Protein AF-A0A841JVK3-F1 (afdb_monomer_lite)

pLDDT: mean 85.66, std 17.57, range [39.09, 98.81]

Organism: NCBI:txid1577686

Secondary structure (DSSP, 8-state):
-------------SSSHHHHHHHHHHHHHHHHHHHHHHHHT---PPP-EEEEEEE-TTSS-EEEEEEEE--TT-SEEEEEEEEETTEEEEEEEEES-EEETTEE--EEEEEETTEEEEE-SB-SEEEES-SEEEETTEEEEEEEETT---TTPPSB-HHHHHHH--

Structure (mmCIF, N/CA/C/O backbone):
data_AF-A0A841JVK3-F1
#
_entry.id   AF-A0A841JVK3-F1
#
loop_
_atom_site.group_PDB
_atom_site.id
_atom_site.type_symbol
_atom_site.label_atom_id
_atom_site.label_alt_id
_atom_site.label_comp_id
_atom_site.label_asym_id
_atom_site.label_entity_id
_atom_site.label_seq_id
_atom_site.pdbx_PDB_ins_code
_atom_site.Cartn_x
_atom_site.Cartn_y
_atom_site.Cartn_z
_atom_site.occupancy
_atom_site.B_iso_or_equiv
_atom_site.auth_seq_id
_atom_site.auth_comp_id
_atom_site.auth_asym_id
_atom_site.auth_atom_id
_atom_site.pdbx_PDB_model_num
ATOM 1 N N . MET A 1 1 ? 88.356 16.016 61.464 1.00 39.09 1 MET A N 1
ATOM 2 C CA . MET A 1 1 ? 88.824 17.415 61.466 1.00 39.09 1 MET A CA 1
ATOM 3 C C . MET A 1 1 ? 88.092 18.124 60.332 1.00 39.09 1 MET A C 1
ATOM 5 O O . MET A 1 1 ? 88.296 17.675 59.217 1.00 39.09 1 MET A O 1
ATOM 9 N N . VAL A 1 2 ? 87.267 19.150 60.646 1.00 44.16 2 VAL A N 1
ATOM 10 C CA . VAL A 1 2 ? 86.814 20.257 59.745 1.00 44.16 2 VAL A CA 1
ATOM 11 C C . VAL A 1 2 ? 85.850 19.822 58.605 1.00 44.16 2 VAL A C 1
ATOM 13 O O . VAL A 1 2 ? 86.113 18.822 57.962 1.00 44.16 2 VAL A O 1
ATOM 16 N N . THR A 1 3 ? 84.709 20.414 58.221 1.00 43.47 3 THR A N 1
ATOM 17 C CA . THR A 1 3 ? 83.790 21.536 58.561 1.00 43.47 3 THR A CA 1
ATOM 18 C C . THR A 1 3 ? 82.575 21.349 57.610 1.00 43.47 3 THR A C 1
ATOM 20 O O . THR A 1 3 ? 82.762 20.872 56.499 1.00 43.47 3 THR A O 1
ATOM 23 N N . SER A 1 4 ? 81.320 21.511 58.045 1.00 46.78 4 SER A N 1
ATOM 24 C CA . SER A 1 4 ? 80.465 22.710 57.874 1.00 46.78 4 SER A CA 1
ATOM 25 C C . SER A 1 4 ? 79.872 22.968 56.465 1.00 46.78 4 SER A C 1
ATOM 27 O O . SER A 1 4 ? 80.630 23.185 55.530 1.00 46.78 4 SER A O 1
ATOM 29 N N . THR A 1 5 ? 78.523 23.098 56.421 1.00 50.78 5 THR A N 1
ATOM 30 C CA . THR A 1 5 ? 77.678 24.042 55.612 1.00 50.78 5 THR A CA 1
ATOM 31 C C . THR A 1 5 ? 77.721 23.956 54.064 1.00 50.78 5 THR A C 1
ATOM 33 O O . THR A 1 5 ? 78.746 23.638 53.498 1.00 50.78 5 THR A O 1
ATOM 36 N N . GLU A 1 6 ? 76.686 24.208 53.246 1.00 46.41 6 GLU A N 1
ATOM 37 C CA . GLU A 1 6 ? 75.504 25.085 53.302 1.00 46.41 6 GLU A CA 1
ATOM 38 C C . GLU A 1 6 ? 74.564 24.779 52.092 1.00 46.41 6 GLU A C 1
ATOM 40 O O . GLU A 1 6 ? 75.076 24.382 51.054 1.00 46.41 6 GLU A O 1
ATOM 45 N N . LYS A 1 7 ? 73.233 24.988 52.247 1.00 48.62 7 LYS A N 1
ATOM 46 C CA . LYS A 1 7 ? 72.228 25.650 51.345 1.00 48.62 7 LYS A CA 1
ATOM 47 C C . LYS A 1 7 ? 72.293 25.454 49.798 1.00 48.62 7 LYS A C 1
ATOM 49 O O . LYS A 1 7 ? 73.355 25.369 49.223 1.00 48.62 7 LYS A O 1
ATOM 54 N N . VAL A 1 8 ? 71.245 25.499 48.960 1.00 48.53 8 VAL A N 1
ATOM 55 C CA . VAL A 1 8 ? 69.863 26.039 48.941 1.00 48.53 8 VAL A CA 1
ATOM 56 C C . VAL A 1 8 ? 69.220 25.514 47.629 1.00 48.53 8 VAL A C 1
ATOM 58 O O . VAL A 1 8 ? 69.908 25.401 46.624 1.00 48.53 8 VAL A O 1
ATOM 61 N N . SER A 1 9 ? 68.019 24.927 47.669 1.00 49.97 9 SER A N 1
ATOM 62 C CA . SER A 1 9 ? 66.725 25.404 47.117 1.00 49.97 9 SER A CA 1
ATOM 63 C C . SER A 1 9 ? 66.625 25.870 45.645 1.00 49.97 9 SER A C 1
ATOM 65 O O . SER A 1 9 ? 67.434 26.648 45.159 1.00 49.97 9 SER A O 1
ATOM 67 N N . ALA A 1 10 ? 65.462 25.516 45.070 1.00 48.91 10 ALA A N 1
ATOM 68 C CA . ALA A 1 10 ? 64.781 26.014 43.862 1.00 48.91 10 ALA A CA 1
ATOM 69 C C . ALA A 1 10 ? 65.268 25.451 42.505 1.00 48.91 10 ALA A C 1
ATOM 71 O O . ALA A 1 10 ? 66.452 25.354 42.249 1.00 48.91 10 ALA A O 1
ATOM 72 N N . ALA A 1 11 ? 64.423 25.040 41.554 1.00 43.50 11 ALA A N 1
ATOM 73 C CA . ALA A 1 11 ? 63.018 25.351 41.330 1.00 43.50 11 ALA A CA 1
ATOM 74 C C . ALA A 1 11 ? 62.288 24.186 40.631 1.00 43.50 11 ALA A C 1
ATOM 76 O O . ALA A 1 11 ? 62.753 23.620 39.645 1.00 43.50 11 ALA A O 1
ATOM 77 N N . LYS A 1 12 ? 61.087 23.874 41.125 1.00 52.00 12 LYS A N 1
ATOM 78 C CA . LYS A 1 12 ? 60.093 23.002 40.494 1.00 52.00 12 LYS A CA 1
ATOM 79 C C . LYS A 1 12 ? 59.025 23.906 39.884 1.00 52.00 12 LYS A C 1
ATOM 81 O O . LYS A 1 12 ? 58.120 24.321 40.594 1.00 52.00 12 LYS A O 1
ATOM 86 N N . SER A 1 13 ? 59.120 24.239 38.601 1.00 52.59 13 SER A N 1
ATOM 87 C CA . SER A 1 13 ? 58.013 24.879 37.876 1.00 52.59 13 SER A CA 1
ATOM 88 C C . SER A 1 13 ? 58.253 24.795 36.372 1.00 52.59 13 SER A C 1
ATOM 90 O O . SER A 1 13 ? 59.303 25.220 35.907 1.00 52.59 13 SER A O 1
ATOM 92 N N . GLY A 1 14 ? 57.300 24.243 35.611 1.00 50.19 14 GLY A N 1
ATOM 93 C CA . GLY A 1 14 ? 57.295 24.444 34.154 1.00 50.19 14 GLY A CA 1
ATOM 94 C C . GLY A 1 14 ? 56.859 23.295 33.242 1.00 50.19 14 GLY A C 1
ATOM 95 O O . GLY A 1 14 ? 56.860 23.499 32.037 1.00 50.19 14 GLY A O 1
ATOM 96 N N . SER A 1 15 ? 56.470 22.114 33.744 1.00 49.59 15 SER A N 1
ATOM 97 C CA . SER A 1 15 ? 56.144 20.972 32.852 1.00 49.59 15 SER A CA 1
ATOM 98 C C . SER A 1 15 ? 54.747 20.356 33.038 1.00 49.59 15 SER A C 1
ATOM 100 O O . SER A 1 15 ? 54.408 19.359 32.412 1.00 49.59 15 SER A O 1
ATOM 102 N N . ARG A 1 16 ? 53.880 20.939 33.880 1.00 49.41 16 ARG A N 1
ATOM 103 C CA . ARG A 1 16 ? 52.527 20.389 34.129 1.00 49.41 16 ARG A CA 1
ATOM 104 C C . ARG A 1 16 ? 51.380 21.068 33.373 1.00 49.41 16 ARG A C 1
ATOM 106 O O . ARG A 1 16 ? 50.329 20.452 33.260 1.00 49.41 16 ARG A O 1
ATOM 113 N N . SER A 1 17 ? 51.552 22.275 32.818 1.00 49.97 17 SER A N 1
ATOM 114 C CA . SER A 1 17 ? 50.444 22.986 32.142 1.00 49.97 17 SER A CA 1
ATOM 115 C C . SER A 1 17 ? 50.286 22.653 30.651 1.00 49.97 17 SER A C 1
ATOM 117 O O . SER A 1 17 ? 49.182 22.735 30.122 1.00 49.97 17 SER A O 1
ATOM 119 N N . ARG A 1 18 ? 51.354 22.221 29.963 1.00 51.50 18 ARG A N 1
ATOM 120 C CA . ARG A 1 18 ? 51.313 21.935 28.513 1.00 51.50 18 ARG A CA 1
ATOM 121 C C . ARG A 1 18 ? 50.563 20.642 28.166 1.00 51.5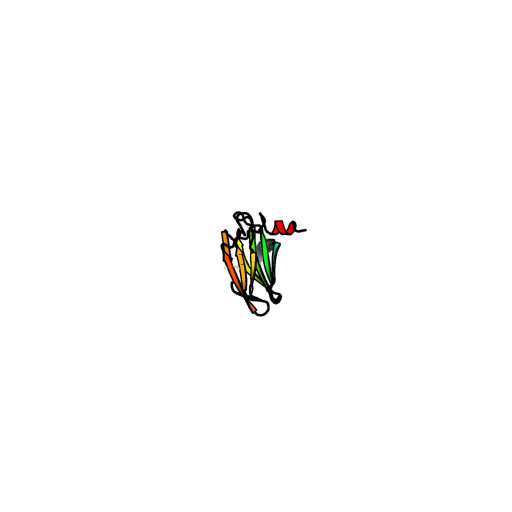0 18 ARG A C 1
ATOM 123 O O . ARG A 1 18 ? 49.885 20.589 27.147 1.00 51.50 18 ARG A O 1
ATOM 130 N N . HIS A 1 19 ? 50.631 19.628 29.031 1.00 51.25 19 HIS A N 1
ATOM 131 C CA . HIS A 1 19 ? 49.947 18.344 28.821 1.00 51.25 19 HIS A CA 1
ATOM 132 C C . HIS A 1 19 ? 48.428 18.417 29.043 1.00 51.25 19 HIS A C 1
ATOM 134 O O . HIS A 1 19 ? 47.674 17.698 28.386 1.00 51.25 19 HIS A O 1
ATOM 140 N N . LEU A 1 20 ? 47.969 19.310 29.925 1.00 53.75 20 LEU A N 1
ATOM 141 C CA . LEU A 1 20 ? 46.542 19.498 30.182 1.00 53.75 20 LEU A CA 1
ATOM 142 C C . LEU A 1 20 ? 45.861 20.172 28.978 1.00 53.75 20 LEU A C 1
ATOM 144 O O . LEU A 1 20 ? 44.851 19.692 28.484 1.00 53.75 20 LEU A O 1
ATOM 148 N N . ASN A 1 21 ? 46.480 21.206 28.405 1.00 57.62 21 ASN A N 1
ATOM 149 C CA . ASN A 1 21 ? 45.917 21.914 27.249 1.00 57.62 21 ASN A CA 1
ATOM 150 C C . ASN A 1 21 ? 45.838 21.038 25.986 1.00 57.62 21 ASN A C 1
ATOM 152 O O . ASN A 1 21 ? 44.887 21.151 25.217 1.00 57.62 21 ASN A O 1
ATOM 156 N N . LEU A 1 22 ? 46.808 20.138 25.787 1.00 65.31 22 LEU A N 1
ATOM 157 C CA . LEU A 1 22 ? 46.827 19.236 24.633 1.00 65.31 22 LEU A CA 1
ATOM 158 C C . LEU A 1 22 ? 45.741 18.151 24.723 1.00 65.31 22 LEU A C 1
ATOM 160 O O . LEU A 1 22 ? 45.092 17.846 23.728 1.00 65.31 22 LEU A O 1
ATOM 164 N N . THR A 1 23 ? 45.507 17.595 25.914 1.00 69.81 23 THR A N 1
ATOM 165 C CA . THR A 1 23 ? 44.458 16.582 26.130 1.00 69.81 23 THR A CA 1
ATOM 166 C C . THR A 1 23 ? 43.057 17.176 25.992 1.00 69.81 23 THR A C 1
ATOM 168 O O . THR A 1 23 ? 42.212 16.578 25.327 1.00 69.81 23 THR A O 1
ATOM 171 N N . PHE A 1 24 ? 42.828 18.386 26.515 1.00 72.12 24 PHE A N 1
ATOM 172 C CA . PHE A 1 24 ? 41.582 19.124 26.286 1.00 72.12 24 PHE A CA 1
ATOM 173 C C . PHE A 1 24 ? 41.353 19.434 24.798 1.00 72.12 24 PHE A C 1
ATOM 175 O O . PHE A 1 24 ? 40.248 19.221 24.302 1.00 72.12 24 PHE A O 1
ATOM 182 N N . ALA A 1 25 ? 42.383 19.862 24.060 1.00 74.44 25 ALA A N 1
ATOM 183 C CA . ALA A 1 25 ? 42.265 20.133 22.625 1.00 74.44 25 ALA A CA 1
ATOM 184 C C . ALA A 1 25 ? 41.916 18.873 21.808 1.00 74.44 25 ALA A C 1
ATOM 186 O O . ALA A 1 25 ? 41.066 18.932 20.921 1.00 74.44 25 ALA A O 1
ATOM 187 N N . ILE A 1 26 ? 42.519 17.724 22.136 1.00 80.44 26 ILE A N 1
ATOM 188 C CA . ILE A 1 26 ? 42.208 16.440 21.488 1.00 80.44 26 ILE A CA 1
ATOM 189 C C . ILE A 1 26 ? 40.763 16.019 21.781 1.00 80.44 26 ILE A C 1
ATOM 191 O O . ILE A 1 26 ? 40.054 15.616 20.863 1.00 80.44 26 ILE A O 1
ATOM 195 N N . LEU A 1 27 ? 40.295 16.148 23.027 1.00 83.94 27 LEU A N 1
ATOM 196 C CA . LEU A 1 27 ? 38.914 15.804 23.387 1.00 83.94 27 LEU A CA 1
ATOM 197 C C . LEU A 1 27 ? 37.890 16.684 22.662 1.00 83.94 27 LEU A C 1
ATOM 199 O O . LEU A 1 27 ? 36.887 16.167 22.174 1.00 83.94 27 LEU A O 1
ATOM 203 N N . VAL A 1 28 ? 38.158 17.987 22.534 1.00 85.25 28 VAL A N 1
ATOM 204 C CA . VAL A 1 28 ? 37.302 18.907 21.767 1.00 85.25 28 VAL A CA 1
ATOM 205 C C . VAL A 1 28 ? 37.283 18.532 20.285 1.00 85.25 28 VAL A C 1
ATOM 207 O O . VAL A 1 28 ? 36.212 18.508 19.682 1.00 85.25 28 VAL A O 1
ATOM 210 N N . LEU A 1 29 ? 38.434 18.183 19.702 1.00 86.31 29 LEU A N 1
ATOM 211 C CA . LEU A 1 29 ? 38.515 17.746 18.308 1.00 86.31 29 LEU A CA 1
ATOM 212 C C . LEU A 1 29 ? 37.722 16.450 18.079 1.00 86.31 29 LEU A C 1
ATOM 214 O O . LEU A 1 29 ? 36.943 16.367 17.135 1.00 86.31 29 LEU A O 1
ATOM 218 N N . VAL A 1 30 ? 37.877 15.457 18.959 1.00 87.75 30 VAL A N 1
ATOM 219 C CA . VAL A 1 30 ? 37.135 14.190 18.880 1.00 87.75 30 VAL A CA 1
ATOM 220 C C . VAL A 1 30 ? 35.635 14.437 19.018 1.00 87.75 30 VAL A C 1
ATOM 222 O O . VAL A 1 30 ? 34.867 13.926 18.210 1.00 87.75 30 VAL A O 1
ATOM 225 N N . ALA A 1 31 ? 35.207 15.261 19.977 1.00 86.88 31 ALA A N 1
ATOM 226 C CA . ALA A 1 31 ? 33.800 15.618 20.138 1.00 86.88 31 ALA A CA 1
ATOM 227 C C . ALA A 1 31 ? 33.243 16.341 18.901 1.00 86.88 31 ALA A C 1
ATOM 229 O O . ALA A 1 31 ? 32.140 16.026 18.461 1.00 86.88 31 ALA A O 1
ATOM 230 N N . ALA A 1 32 ? 34.011 17.253 18.295 1.00 85.81 32 ALA A N 1
ATOM 231 C CA . ALA A 1 32 ? 33.620 17.945 17.069 1.00 85.81 32 ALA A CA 1
ATOM 232 C C . ALA A 1 32 ? 33.509 16.990 15.870 1.00 85.81 32 ALA A C 1
ATOM 234 O O . ALA A 1 32 ? 32.575 17.109 15.082 1.00 85.81 32 ALA A O 1
ATOM 235 N N . VAL A 1 33 ? 34.414 16.012 15.751 1.00 87.62 33 VAL A N 1
ATOM 236 C CA . VAL A 1 33 ? 34.347 14.976 14.710 1.00 87.62 33 VAL A CA 1
ATOM 237 C C . VAL A 1 33 ? 33.148 14.057 14.934 1.00 87.62 33 VAL A C 1
ATOM 239 O O . VAL A 1 33 ? 32.404 13.805 13.992 1.00 87.62 33 VAL A O 1
ATOM 242 N N . VAL A 1 34 ? 32.907 13.598 16.165 1.00 86.06 34 VAL A N 1
ATOM 243 C CA . VAL A 1 34 ? 31.738 12.767 16.498 1.00 86.06 34 VAL A CA 1
ATOM 244 C C . VAL A 1 34 ? 30.440 13.524 16.225 1.00 86.06 34 VAL A C 1
ATOM 246 O O . VAL A 1 34 ? 29.530 12.960 15.625 1.00 86.06 34 VAL A O 1
ATOM 249 N N . LEU A 1 35 ? 30.366 14.807 16.588 1.00 82.25 35 LEU A N 1
ATOM 250 C CA . LEU A 1 35 ? 29.211 15.652 16.298 1.00 82.25 35 LEU A CA 1
ATOM 251 C C . LEU A 1 35 ? 29.034 15.859 14.788 1.00 82.25 35 LEU A C 1
ATOM 253 O O . LEU A 1 35 ? 27.926 15.715 14.287 1.00 82.25 35 LEU A O 1
ATOM 257 N N . ALA A 1 36 ? 30.109 16.125 14.043 1.00 78.75 36 ALA A N 1
ATOM 258 C CA . ALA A 1 36 ? 30.051 16.264 12.590 1.00 78.75 36 ALA A CA 1
ATOM 259 C C . ALA A 1 36 ? 29.598 14.965 11.906 1.00 78.75 36 ALA A C 1
ATOM 261 O O . ALA A 1 36 ? 28.799 15.016 10.976 1.00 78.75 36 ALA A O 1
ATOM 262 N N . VAL A 1 37 ? 30.056 13.804 12.380 1.00 75.81 37 VAL A N 1
ATOM 263 C CA . VAL A 1 37 ? 29.598 12.495 11.897 1.00 75.81 37 VAL A CA 1
ATOM 264 C C . VAL A 1 37 ? 28.126 12.281 12.252 1.00 75.81 37 VAL A C 1
ATOM 266 O O . VAL A 1 37 ? 27.351 11.911 11.377 1.00 75.81 37 VAL A O 1
ATOM 269 N N . ALA A 1 38 ? 27.706 12.580 13.483 1.00 73.56 38 ALA A N 1
ATOM 270 C CA . ALA A 1 38 ? 26.317 12.438 13.919 1.00 73.56 38 ALA A CA 1
ATOM 271 C C . ALA A 1 38 ? 25.351 13.340 13.128 1.00 73.56 38 ALA A C 1
ATOM 273 O O . ALA A 1 38 ? 24.284 12.883 12.729 1.00 73.56 38 ALA A O 1
ATOM 274 N N . VAL A 1 39 ? 25.744 14.582 12.824 1.00 71.62 39 VAL A N 1
ATOM 275 C CA . VAL A 1 39 ? 24.950 15.520 12.006 1.00 71.62 39 VAL A CA 1
ATOM 276 C C . VAL A 1 39 ? 24.841 15.050 10.548 1.00 71.62 39 VAL A C 1
ATOM 278 O O . VAL A 1 39 ? 23.835 15.292 9.891 1.00 71.62 39 VAL A O 1
ATOM 281 N N . ARG A 1 40 ? 25.829 14.311 10.024 1.00 66.00 40 ARG A N 1
ATOM 282 C CA . ARG A 1 40 ? 25.749 13.716 8.674 1.00 66.00 40 ARG A CA 1
ATOM 283 C C . ARG A 1 40 ? 24.782 12.532 8.584 1.00 66.00 40 ARG A C 1
ATOM 285 O O . ARG A 1 40 ? 24.432 12.147 7.472 1.00 66.00 40 ARG A O 1
ATOM 292 N N . PHE A 1 41 ? 24.328 11.987 9.713 1.00 57.44 41 PHE A N 1
ATOM 293 C CA . PHE A 1 41 ? 23.309 10.936 9.777 1.00 57.44 41 PHE A CA 1
ATOM 294 C C . PHE A 1 41 ? 21.889 11.488 9.975 1.00 57.44 41 PHE A C 1
ATOM 296 O O . PHE A 1 41 ? 21.023 10.796 10.519 1.00 57.44 41 PHE A O 1
ATOM 303 N N . GLU A 1 42 ? 21.600 12.705 9.503 1.00 56.56 42 GLU A N 1
ATOM 304 C CA . GLU A 1 42 ? 20.213 13.111 9.277 1.00 56.56 42 GLU A CA 1
ATOM 305 C C . GLU A 1 42 ? 19.564 12.142 8.281 1.00 56.56 42 GLU A C 1
ATOM 307 O O . GLU A 1 42 ? 19.862 12.127 7.082 1.00 56.56 42 GLU A O 1
ATOM 312 N N . HIS A 1 43 ? 18.694 11.282 8.815 1.00 54.78 43 HIS A N 1
ATOM 313 C CA . HIS A 1 43 ? 17.932 10.291 8.071 1.00 54.78 43 HIS A CA 1
ATOM 314 C C . HIS A 1 43 ? 16.975 11.017 7.125 1.00 54.78 43 HIS A C 1
ATOM 316 O O . HIS A 1 43 ? 15.837 11.325 7.486 1.00 54.78 43 HIS A O 1
ATOM 322 N N . HIS A 1 44 ? 17.433 11.287 5.905 1.00 56.03 44 HIS A N 1
ATOM 323 C CA . HIS A 1 44 ? 16.567 11.694 4.813 1.00 56.03 44 HIS A CA 1
ATOM 324 C C . HIS A 1 44 ? 15.609 10.533 4.562 1.00 56.03 44 HIS A C 1
ATOM 326 O O . HIS A 1 44 ? 15.975 9.536 3.939 1.00 56.03 44 HIS A O 1
ATOM 332 N N . LYS A 1 45 ? 14.390 10.623 5.106 1.00 60.22 45 LYS A N 1
ATOM 333 C CA . LYS A 1 45 ? 13.335 9.686 4.732 1.00 60.22 45 LYS A CA 1
ATOM 334 C C . LYS A 1 45 ? 13.158 9.814 3.219 1.00 60.22 45 LYS A C 1
ATOM 336 O O . LYS A 1 45 ? 13.023 10.946 2.744 1.00 60.22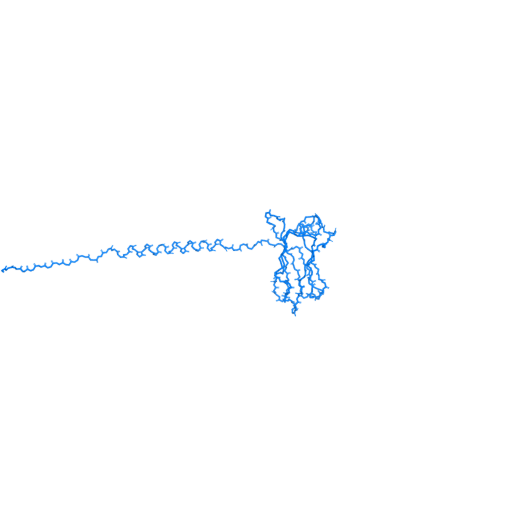 45 LYS A O 1
ATOM 341 N N . PRO A 1 46 ? 13.199 8.707 2.461 1.00 67.12 46 PRO A N 1
ATOM 342 C CA . PRO A 1 46 ? 12.993 8.781 1.027 1.00 67.12 46 PRO A CA 1
ATOM 343 C C . PRO A 1 46 ? 11.654 9.467 0.768 1.00 67.12 46 PRO A C 1
ATOM 345 O O . PRO A 1 46 ? 10.660 9.198 1.451 1.00 67.12 46 PRO A O 1
ATOM 348 N N . LYS A 1 47 ? 11.646 10.399 -0.188 1.00 81.94 47 LYS A N 1
ATOM 349 C CA . LYS A 1 47 ? 10.406 11.024 -0.635 1.00 81.94 47 LYS A CA 1
ATOM 350 C C . LYS A 1 47 ? 9.488 9.904 -1.123 1.00 81.94 47 LYS A C 1
ATOM 352 O O . LYS A 1 47 ? 9.885 9.120 -1.982 1.00 81.94 47 LYS A O 1
ATOM 357 N N . ARG A 1 48 ? 8.291 9.834 -0.551 1.00 90.25 48 ARG A N 1
ATOM 358 C CA . ARG A 1 48 ? 7.236 8.911 -0.963 1.00 90.25 48 ARG A CA 1
ATOM 359 C C . ARG A 1 48 ? 6.015 9.727 -1.353 1.00 90.25 48 ARG A C 1
ATOM 361 O O . ARG A 1 48 ? 5.630 10.630 -0.609 1.00 90.25 48 ARG A O 1
ATOM 368 N N . ASP A 1 49 ? 5.441 9.431 -2.507 1.00 94.06 49 ASP A N 1
ATOM 369 C CA . ASP A 1 49 ? 4.264 10.119 -3.027 1.00 94.06 49 ASP A CA 1
ATOM 370 C C . ASP A 1 49 ? 3.045 9.200 -2.865 1.00 94.06 49 ASP A C 1
ATOM 372 O O . ASP A 1 49 ? 3.110 8.014 -3.178 1.00 94.06 49 ASP A O 1
ATOM 376 N N . GLU A 1 50 ? 1.941 9.712 -2.316 1.00 96.00 50 GLU A N 1
ATOM 377 C CA . GLU A 1 50 ? 0.698 8.938 -2.204 1.00 96.00 50 GLU A CA 1
ATOM 378 C C . GLU A 1 50 ? 0.114 8.719 -3.600 1.00 96.00 50 GLU A C 1
ATOM 380 O O . GLU A 1 50 ? -0.137 9.686 -4.318 1.00 96.00 50 GLU A O 1
ATOM 385 N N . VAL A 1 51 ? -0.099 7.453 -3.973 1.00 96.69 51 VAL A N 1
ATOM 386 C CA . VAL A 1 51 ? -0.569 7.085 -5.315 1.00 96.69 51 VAL A CA 1
ATOM 387 C C . VAL A 1 51 ? -1.908 6.357 -5.367 1.00 96.69 51 VAL A C 1
ATOM 389 O O . VAL A 1 51 ? -2.490 6.188 -6.438 1.00 96.69 51 VAL A O 1
ATOM 392 N N . SER A 1 52 ? -2.410 5.893 -4.228 1.00 97.25 52 SER A N 1
ATOM 393 C CA . SER A 1 52 ? -3.752 5.326 -4.137 1.00 97.25 52 SER A CA 1
ATOM 394 C C . SER A 1 52 ? -4.235 5.328 -2.695 1.00 97.25 52 SER A C 1
ATOM 396 O O . SER A 1 52 ? -3.444 5.230 -1.754 1.00 97.25 52 SER A O 1
ATOM 398 N N . ARG A 1 53 ? -5.552 5.405 -2.531 1.00 97.88 53 ARG A N 1
ATOM 399 C CA . ARG A 1 53 ? -6.236 5.385 -1.245 1.00 97.88 53 ARG A CA 1
ATOM 400 C C . ARG A 1 53 ? -7.505 4.559 -1.363 1.00 97.88 53 ARG A C 1
ATOM 402 O O . ARG A 1 53 ? -8.280 4.744 -2.295 1.00 97.88 53 ARG A O 1
ATOM 409 N N . ALA A 1 54 ? -7.736 3.690 -0.387 1.00 98.44 54 ALA A N 1
ATOM 410 C CA . ALA A 1 54 ? -8.963 2.916 -0.279 1.00 98.44 54 ALA A CA 1
ATOM 411 C C . ALA A 1 54 ? -9.474 2.952 1.161 1.00 98.44 54 ALA A C 1
ATOM 413 O O . ALA A 1 54 ? -8.798 2.493 2.084 1.00 98.44 54 ALA A O 1
ATOM 414 N N . THR A 1 55 ? -10.679 3.470 1.362 1.00 98.50 55 THR A N 1
ATOM 415 C CA . THR A 1 55 ? -11.350 3.452 2.665 1.00 98.50 55 THR A CA 1
ATOM 416 C C . THR A 1 55 ? -12.167 2.168 2.807 1.00 98.50 55 THR A C 1
ATOM 418 O O . THR A 1 55 ? -12.780 1.708 1.846 1.00 98.50 55 THR A O 1
ATOM 421 N N . SER A 1 56 ? -12.125 1.568 3.997 1.00 98.44 56 SER A N 1
ATOM 422 C CA . SER A 1 56 ? -12.927 0.389 4.354 1.00 98.44 56 SER A CA 1
ATOM 423 C C . SER A 1 56 ? -14.431 0.663 4.199 1.00 98.44 56 SER A C 1
ATOM 425 O O . SER A 1 56 ? -14.835 1.824 4.302 1.00 98.44 56 SER A O 1
ATOM 427 N N . PRO A 1 57 ? -15.270 -0.364 3.955 1.00 98.44 57 PRO A N 1
ATOM 428 C CA . PRO A 1 57 ? -16.694 -0.163 3.681 1.00 98.44 57 PRO A CA 1
ATOM 429 C C . PRO A 1 57 ? -17.451 0.588 4.788 1.00 98.44 57 PRO A C 1
ATOM 431 O O . PRO A 1 57 ? -18.319 1.400 4.479 1.00 98.44 57 PRO A O 1
ATOM 434 N N . ASP A 1 58 ? -17.088 0.400 6.058 1.00 97.44 58 ASP A N 1
ATOM 435 C CA . ASP A 1 58 ? -17.661 1.154 7.184 1.00 97.44 58 ASP A CA 1
ATOM 436 C C . ASP A 1 58 ? -17.050 2.549 7.434 1.00 97.44 58 ASP A C 1
ATOM 438 O O . ASP A 1 58 ? -17.458 3.250 8.364 1.00 97.44 58 ASP A O 1
ATOM 442 N N . GLY A 1 59 ? -16.061 2.959 6.639 1.00 97.88 59 GLY A N 1
ATOM 443 C CA . GLY A 1 59 ? -15.459 4.289 6.700 1.00 97.88 59 GLY A CA 1
ATOM 444 C C . GLY A 1 59 ? -14.392 4.498 7.782 1.00 97.88 59 GLY A C 1
ATOM 445 O O . GLY A 1 59 ? -13.791 5.571 7.821 1.00 97.88 59 GLY A O 1
ATOM 446 N N . LYS A 1 60 ? -14.128 3.525 8.667 1.00 97.69 60 LYS A N 1
ATOM 447 C CA . LYS A 1 60 ? -13.303 3.760 9.874 1.00 97.69 60 LYS A CA 1
ATOM 448 C C . LYS A 1 60 ? -11.803 3.645 9.656 1.00 97.69 60 LYS A C 1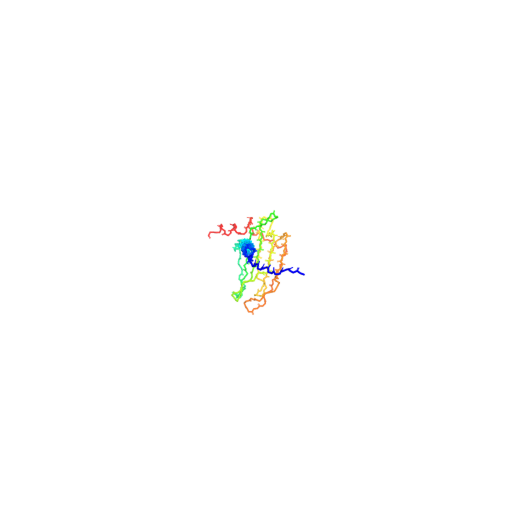
ATOM 450 O O . LYS A 1 60 ? -11.019 4.241 10.391 1.00 97.69 60 LYS A O 1
ATOM 455 N N . VAL A 1 61 ? -11.404 2.850 8.672 1.00 98.44 61 VAL A N 1
ATOM 456 C CA . VAL A 1 61 ? -10.001 2.556 8.375 1.00 98.44 61 VAL A CA 1
ATOM 457 C C . VAL A 1 61 ? -9.700 2.905 6.928 1.00 98.44 61 VAL A C 1
ATOM 459 O O . VAL A 1 61 ? -10.504 2.628 6.039 1.00 98.44 61 VAL A O 1
ATOM 462 N N . THR A 1 62 ? -8.534 3.494 6.681 1.00 98.62 62 THR A N 1
ATOM 463 C CA . THR A 1 62 ? -8.065 3.834 5.334 1.00 98.62 62 THR A CA 1
ATOM 464 C C . THR A 1 62 ? -6.742 3.146 5.041 1.00 98.62 62 THR A C 1
ATOM 466 O O . THR A 1 62 ? -5.803 3.247 5.821 1.00 98.62 62 THR A O 1
ATOM 469 N N . ALA A 1 63 ? -6.654 2.468 3.904 1.00 98.69 63 ALA A N 1
ATOM 470 C CA . ALA A 1 63 ? -5.402 1.984 3.347 1.00 98.69 63 ALA A CA 1
ATOM 471 C C . ALA A 1 63 ? -4.845 3.026 2.370 1.00 98.69 63 ALA A C 1
ATOM 473 O O . ALA A 1 63 ? -5.593 3.585 1.564 1.00 98.69 63 ALA A O 1
ATOM 474 N N . VAL A 1 64 ? -3.542 3.276 2.442 1.00 98.44 64 VAL A N 1
ATOM 475 C CA . VAL A 1 64 ? -2.827 4.219 1.579 1.00 98.44 64 VAL A CA 1
ATOM 476 C C . VAL A 1 64 ? -1.647 3.508 0.936 1.00 98.44 64 VAL A C 1
ATOM 478 O O . VAL A 1 64 ? -0.910 2.783 1.604 1.00 98.44 64 VAL A O 1
ATOM 481 N N . LEU A 1 65 ? -1.482 3.716 -0.365 1.00 98.44 65 LEU A N 1
ATOM 482 C CA . LEU A 1 65 ? -0.360 3.236 -1.156 1.00 98.44 65 LEU A CA 1
ATOM 483 C C . LEU A 1 65 ? 0.552 4.413 -1.482 1.00 98.44 65 LEU A C 1
ATOM 485 O O . LEU A 1 65 ? 0.098 5.419 -2.028 1.00 98.44 65 LEU A O 1
ATOM 489 N N . TYR A 1 66 ? 1.837 4.253 -1.203 1.00 97.50 66 TYR A N 1
ATOM 490 C CA . TYR A 1 66 ? 2.879 5.190 -1.589 1.00 97.50 66 TYR A CA 1
ATOM 491 C C . TYR A 1 66 ? 3.752 4.590 -2.686 1.00 97.50 66 TYR A C 1
ATOM 493 O O . TYR A 1 66 ? 4.116 3.417 -2.609 1.00 97.50 66 TYR A O 1
ATOM 501 N N . GLU A 1 67 ? 4.112 5.406 -3.672 1.00 95.75 67 GLU A N 1
ATOM 502 C CA . GLU A 1 67 ? 5.159 5.110 -4.647 1.00 95.75 67 GLU A CA 1
ATOM 503 C C . GLU A 1 67 ? 6.449 5.801 -4.204 1.00 95.75 67 GLU A C 1
ATOM 505 O O . GLU A 1 67 ? 6.460 6.972 -3.809 1.00 95.75 67 GLU A O 1
ATOM 510 N N . LEU A 1 68 ? 7.537 5.044 -4.234 1.00 93.56 68 LEU A N 1
ATOM 511 C CA . LEU A 1 68 ? 8.880 5.500 -3.937 1.00 93.56 68 LEU A CA 1
ATOM 512 C C . LEU A 1 68 ? 9.729 5.357 -5.204 1.00 93.56 68 LEU A C 1
ATOM 514 O O . LEU A 1 68 ? 9.510 4.422 -5.987 1.00 93.56 68 LEU A O 1
ATOM 518 N N . PRO A 1 69 ? 10.721 6.246 -5.409 1.00 86.25 69 PRO A N 1
ATOM 519 C CA . PRO A 1 69 ? 11.728 6.030 -6.433 1.00 86.25 69 PRO A CA 1
ATOM 520 C C . PRO A 1 69 ? 12.338 4.644 -6.243 1.00 86.25 69 PRO A C 1
ATOM 522 O O . PRO A 1 69 ? 12.789 4.317 -5.144 1.00 86.25 69 PRO A O 1
ATOM 525 N N . GLY A 1 70 ? 12.338 3.836 -7.301 1.00 76.25 70 GLY A N 1
ATOM 526 C CA . GLY A 1 70 ? 12.996 2.543 -7.252 1.00 76.25 70 GLY A CA 1
ATOM 527 C C . GLY A 1 70 ? 14.511 2.682 -7.091 1.00 76.25 70 GLY A C 1
ATOM 528 O O . GLY A 1 70 ? 15.105 3.757 -7.222 1.00 76.25 70 GLY A O 1
ATOM 529 N N . ASN A 1 71 ? 15.156 1.563 -6.796 1.00 75.25 71 ASN A N 1
ATOM 530 C CA . ASN A 1 71 ? 16.611 1.474 -6.710 1.00 75.25 71 ASN A CA 1
ATOM 531 C C . ASN A 1 71 ? 17.232 1.069 -8.062 1.00 75.25 71 ASN A C 1
ATOM 533 O O . ASN A 1 71 ? 16.547 0.893 -9.061 1.00 75.25 71 ASN A O 1
ATOM 537 N N . ALA A 1 72 ? 18.547 0.838 -8.106 1.00 70.62 72 ALA A N 1
ATOM 538 C CA . ALA A 1 72 ? 19.247 0.446 -9.337 1.00 70.62 72 ALA A CA 1
ATOM 539 C C . ALA A 1 72 ? 18.680 -0.810 -10.048 1.00 70.62 72 ALA A C 1
ATOM 541 O O . ALA A 1 72 ? 19.018 -1.053 -11.204 1.00 70.62 72 ALA A O 1
ATOM 542 N N . LYS A 1 73 ? 17.857 -1.627 -9.373 1.00 69.25 73 LYS A N 1
ATOM 543 C CA . LYS A 1 73 ? 17.280 -2.877 -9.896 1.00 69.25 73 LYS A CA 1
ATOM 544 C C . LYS A 1 73 ? 15.779 -2.790 -10.195 1.00 69.25 73 LYS A C 1
ATOM 546 O O . LYS A 1 73 ? 15.226 -3.705 -10.806 1.00 69.25 73 LYS A O 1
ATOM 551 N N . THR A 1 74 ? 15.109 -1.729 -9.753 1.00 73.38 74 THR A N 1
ATOM 552 C CA . THR A 1 74 ? 13.646 -1.598 -9.787 1.00 73.38 74 THR A CA 1
ATOM 553 C C . THR A 1 74 ? 13.256 -0.216 -10.270 1.00 73.38 74 THR A C 1
ATOM 555 O O . THR A 1 74 ? 13.874 0.774 -9.908 1.00 73.38 74 THR A O 1
ATOM 558 N N . SER A 1 75 ? 12.208 -0.128 -11.085 1.00 81.44 75 SER A N 1
ATOM 559 C CA . SER A 1 75 ? 11.703 1.178 -11.518 1.00 81.44 75 SER A CA 1
ATOM 560 C C . SER A 1 75 ? 10.997 1.916 -10.377 1.00 81.44 75 SER A C 1
ATOM 562 O O . SER A 1 75 ? 11.163 3.124 -10.243 1.00 81.44 75 SER A O 1
ATOM 564 N N . PHE A 1 76 ? 10.259 1.183 -9.535 1.00 91.06 76 PHE A N 1
ATOM 565 C CA . PHE A 1 76 ? 9.468 1.729 -8.432 1.00 91.06 76 PHE A CA 1
ATOM 566 C C . PHE A 1 76 ? 9.410 0.749 -7.260 1.00 91.06 76 PHE A C 1
ATOM 568 O O . PHE A 1 76 ? 9.338 -0.468 -7.469 1.00 91.06 76 PHE A O 1
ATOM 575 N N . ASP A 1 77 ? 9.387 1.301 -6.052 1.00 94.38 77 ASP A N 1
ATOM 576 C CA . ASP A 1 77 ? 9.048 0.592 -4.820 1.00 94.38 77 ASP A CA 1
ATOM 577 C C . ASP A 1 77 ? 7.681 1.086 -4.321 1.00 94.38 77 ASP A C 1
ATOM 579 O O . ASP A 1 77 ? 7.321 2.253 -4.489 1.00 94.38 77 ASP A O 1
ATOM 583 N N . TYR A 1 78 ? 6.901 0.192 -3.720 1.00 96.62 78 TYR A N 1
ATOM 584 C CA . TYR A 1 78 ? 5.551 0.473 -3.243 1.00 96.62 78 TYR A CA 1
ATOM 585 C C . TYR A 1 78 ? 5.425 0.147 -1.766 1.00 96.62 78 TYR A C 1
ATOM 587 O O . TYR A 1 78 ? 5.733 -0.966 -1.347 1.00 96.62 78 TYR A O 1
ATOM 595 N N . GLN A 1 79 ? 4.911 1.089 -0.983 1.00 97.44 79 GLN A N 1
ATOM 596 C CA . GLN A 1 79 ? 4.685 0.908 0.447 1.00 97.44 79 GLN A CA 1
ATOM 597 C C . GLN A 1 79 ? 3.205 1.072 0.772 1.00 97.44 79 GLN A C 1
ATOM 599 O O . GLN A 1 79 ? 2.586 2.068 0.403 1.00 97.44 79 GLN A O 1
ATOM 604 N N . VAL A 1 80 ? 2.638 0.108 1.493 1.00 98.38 80 VAL A N 1
ATOM 605 C CA . VAL A 1 80 ? 1.244 0.143 1.940 1.00 98.38 80 VAL A CA 1
ATOM 606 C C . VAL A 1 80 ? 1.200 0.456 3.425 1.00 98.38 80 VAL A C 1
ATOM 608 O O . VAL A 1 80 ? 1.875 -0.194 4.229 1.00 98.38 80 VAL A O 1
ATOM 611 N N . ALA A 1 81 ? 0.365 1.421 3.795 1.00 98.38 81 ALA A N 1
ATOM 612 C CA . ALA A 1 81 ? 0.069 1.753 5.176 1.00 98.38 81 ALA A CA 1
ATOM 613 C C . ALA A 1 81 ? -1.433 1.682 5.459 1.00 98.38 81 ALA A C 1
ATOM 615 O O . ALA A 1 81 ? -2.265 1.924 4.585 1.00 98.38 81 ALA A O 1
ATOM 616 N N . VAL A 1 82 ? -1.772 1.376 6.705 1.00 98.56 82 VAL A N 1
ATOM 617 C CA . VAL A 1 82 ? -3.129 1.431 7.245 1.00 98.56 82 VAL A CA 1
ATOM 618 C C . VAL A 1 82 ? -3.216 2.598 8.222 1.00 98.56 82 VAL A C 1
ATOM 620 O O . VAL A 1 82 ? -2.330 2.793 9.056 1.00 98.56 82 VAL A O 1
ATOM 623 N N . ILE A 1 83 ? -4.284 3.380 8.099 1.00 98.31 83 ILE A N 1
ATOM 624 C CA . ILE A 1 83 ? -4.584 4.552 8.912 1.00 98.31 83 ILE A CA 1
ATOM 625 C C . ILE A 1 83 ? -5.894 4.313 9.656 1.00 98.31 83 ILE A C 1
ATOM 627 O O . ILE A 1 83 ? -6.936 4.080 9.041 1.00 98.31 83 ILE A O 1
ATOM 631 N N . GLY A 1 84 ? -5.837 4.418 10.977 1.00 97.25 84 GLY A N 1
ATOM 632 C CA . GLY A 1 84 ? -6.982 4.341 11.878 1.00 97.25 84 GLY A CA 1
ATOM 633 C C . GLY A 1 84 ? -6.580 4.827 13.265 1.00 97.25 84 GLY A C 1
ATOM 634 O O . GLY A 1 84 ? -5.399 4.819 13.608 1.00 97.25 84 GLY A O 1
ATOM 635 N N . ASP A 1 85 ? -7.544 5.312 14.046 1.00 94.88 85 ASP A N 1
ATOM 636 C CA . ASP A 1 85 ? -7.318 5.794 15.420 1.00 94.88 85 ASP A CA 1
ATOM 637 C C . ASP A 1 85 ? -6.192 6.848 15.537 1.00 94.88 85 ASP A C 1
ATOM 639 O O . ASP A 1 85 ? -5.426 6.873 16.500 1.00 94.88 85 ASP A O 1
ATOM 643 N N . GLY A 1 86 ? -6.048 7.701 14.513 1.00 93.56 86 GLY A N 1
ATOM 644 C CA . GLY A 1 86 ? -5.002 8.731 14.439 1.00 93.56 86 GLY A CA 1
ATOM 645 C C . GLY A 1 86 ? -3.580 8.198 14.215 1.00 93.56 86 GLY A C 1
ATOM 646 O O . GLY A 1 86 ? -2.626 8.972 14.266 1.00 93.56 86 GLY A O 1
ATOM 647 N N . LYS A 1 87 ? -3.414 6.895 13.961 1.00 95.50 87 LYS A N 1
ATOM 648 C CA . LYS A 1 87 ? -2.122 6.239 13.733 1.00 95.50 87 LYS A CA 1
ATOM 649 C C . LYS A 1 87 ? -1.977 5.831 12.275 1.00 95.50 87 LYS A C 1
ATOM 651 O O . LYS A 1 87 ? -2.952 5.503 11.610 1.00 95.50 87 LYS A O 1
ATOM 656 N N . THR A 1 88 ? -0.738 5.840 11.794 1.00 96.94 88 THR A N 1
ATOM 657 C CA . THR A 1 88 ? -0.352 5.283 10.491 1.00 96.94 88 THR A CA 1
ATOM 658 C C . THR A 1 88 ? 0.613 4.135 10.732 1.00 96.94 88 THR A C 1
ATOM 660 O O . THR A 1 88 ? 1.614 4.313 11.427 1.00 96.94 88 THR A O 1
ATOM 663 N N . GLN A 1 89 ? 0.318 2.968 10.170 1.00 97.44 89 GLN A N 1
ATOM 664 C CA . GLN A 1 89 ? 1.110 1.756 10.350 1.00 97.44 89 GLN A CA 1
ATOM 665 C C . GLN A 1 89 ? 1.451 1.152 8.994 1.00 97.44 89 GLN A C 1
ATOM 667 O O . GLN A 1 89 ? 0.561 0.850 8.206 1.00 97.44 89 GLN A O 1
ATOM 672 N N . GLU A 1 90 ? 2.740 0.984 8.721 1.00 97.88 90 GLU A N 1
ATOM 673 C CA . GLU A 1 90 ? 3.232 0.359 7.493 1.00 97.88 90 GLU A CA 1
ATOM 674 C C . GLU A 1 90 ? 3.041 -1.161 7.584 1.00 97.88 90 GLU A C 1
ATOM 676 O O . GLU A 1 90 ? 3.466 -1.795 8.552 1.00 97.88 90 GLU A O 1
ATOM 681 N N . VAL A 1 91 ? 2.360 -1.741 6.594 1.00 98.38 91 VAL A N 1
ATOM 682 C CA . VAL A 1 91 ? 1.929 -3.148 6.624 1.00 98.38 91 VAL A CA 1
ATOM 683 C C . VAL A 1 91 ? 2.637 -4.007 5.582 1.00 98.38 91 VAL A C 1
ATOM 685 O O . VAL A 1 91 ? 2.870 -5.193 5.828 1.00 98.38 91 VAL A O 1
ATOM 688 N N . ALA A 1 92 ? 3.029 -3.427 4.446 1.00 98.31 92 ALA A N 1
ATOM 689 C CA . ALA A 1 92 ? 3.728 -4.143 3.387 1.00 98.31 92 ALA A CA 1
ATOM 690 C C . ALA A 1 92 ? 4.593 -3.215 2.528 1.00 98.31 92 ALA A C 1
ATOM 692 O O . ALA A 1 92 ? 4.288 -2.036 2.359 1.00 98.31 92 ALA A O 1
ATOM 693 N N . GLU A 1 93 ? 5.628 -3.797 1.936 1.00 97.44 93 GLU A N 1
ATOM 694 C CA . GLU A 1 93 ? 6.495 -3.182 0.937 1.00 97.44 93 GLU A CA 1
ATOM 695 C C . GLU A 1 93 ? 6.661 -4.150 -0.244 1.00 97.44 93 GLU A C 1
ATOM 697 O O . GLU A 1 93 ? 6.837 -5.359 -0.050 1.00 97.44 93 GLU A O 1
ATOM 702 N N . LEU A 1 94 ? 6.553 -3.637 -1.469 1.00 97.31 94 LEU A N 1
ATOM 703 C CA . LEU A 1 94 ? 6.649 -4.402 -2.708 1.00 97.31 94 LEU A CA 1
ATOM 704 C C . LEU A 1 94 ? 7.594 -3.695 -3.678 1.00 97.31 94 LEU A C 1
ATOM 706 O O . LEU A 1 94 ? 7.350 -2.554 -4.065 1.00 97.31 94 LEU A O 1
ATOM 710 N N . SER A 1 95 ? 8.636 -4.394 -4.118 1.00 95.75 95 SER A N 1
ATOM 711 C CA . SER A 1 95 ? 9.643 -3.833 -5.021 1.00 95.75 95 SER A CA 1
ATOM 712 C C . SER A 1 95 ? 9.446 -4.305 -6.450 1.00 95.75 95 SER A C 1
ATOM 714 O O . SER A 1 95 ? 9.414 -5.510 -6.714 1.00 95.75 95 SER A O 1
ATOM 716 N N . GLY A 1 96 ? 9.353 -3.362 -7.389 1.00 95.12 96 GLY A N 1
ATOM 717 C CA . GLY A 1 96 ? 9.119 -3.666 -8.799 1.00 95.12 96 GLY A CA 1
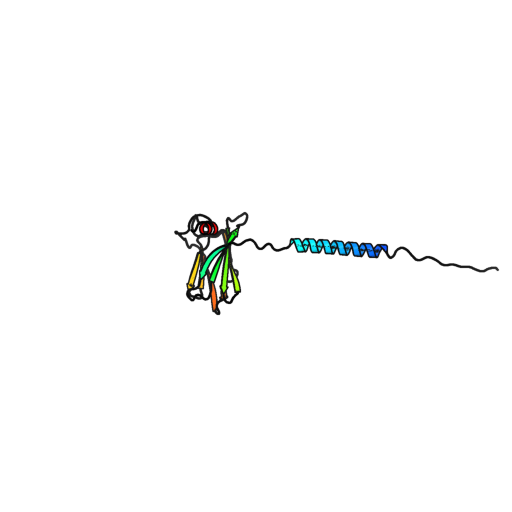ATOM 718 C C . GLY A 1 96 ? 7.770 -4.343 -9.054 1.00 95.12 96 GLY A C 1
ATOM 719 O O . GLY A 1 96 ? 7.675 -5.182 -9.949 1.00 95.12 96 GLY A O 1
ATOM 720 N N . ALA A 1 97 ? 6.750 -4.025 -8.251 1.00 97.12 97 ALA A N 1
ATOM 721 C CA . ALA A 1 97 ? 5.413 -4.579 -8.425 1.00 97.12 97 ALA A CA 1
ATOM 722 C C . ALA A 1 97 ? 4.755 -4.061 -9.707 1.00 97.12 97 ALA A C 1
ATOM 724 O O . ALA A 1 97 ? 4.858 -2.880 -10.057 1.00 97.12 97 ALA A O 1
ATOM 725 N N . MET A 1 98 ? 4.055 -4.956 -10.393 1.00 97.81 98 MET A N 1
ATOM 726 C CA . MET A 1 98 ? 3.303 -4.660 -11.603 1.00 97.81 98 MET A CA 1
ATOM 727 C C . MET A 1 98 ? 1.842 -5.063 -11.439 1.00 97.81 98 MET A C 1
ATOM 729 O O . MET A 1 98 ? 1.537 -6.088 -10.831 1.00 97.81 98 MET A O 1
ATOM 733 N N . ARG A 1 99 ? 0.940 -4.289 -12.046 1.00 97.88 99 ARG A N 1
ATOM 734 C CA . ARG A 1 99 ? -0.504 -4.572 -12.129 1.00 97.88 99 ARG A CA 1
ATOM 735 C C . ARG A 1 99 ? -0.874 -5.343 -13.398 1.00 97.88 99 ARG A C 1
ATOM 737 O O . ARG A 1 99 ? -1.870 -6.056 -13.425 1.00 97.88 99 ARG A O 1
ATOM 744 N N . ASN A 1 100 ? -0.061 -5.225 -14.445 1.00 97.94 100 ASN A N 1
ATOM 745 C CA . ASN A 1 100 ? -0.092 -6.028 -15.673 1.00 97.94 100 ASN A CA 1
ATOM 746 C C . ASN A 1 100 ? 1.291 -5.952 -16.357 1.00 97.94 100 ASN A C 1
ATOM 748 O O . ASN A 1 100 ? 2.212 -5.387 -15.783 1.00 97.94 100 ASN A O 1
ATOM 752 N N . ASP A 1 101 ? 1.456 -6.461 -17.582 1.00 96.94 101 ASP A N 1
ATOM 753 C CA . ASP A 1 101 ? 2.774 -6.510 -18.255 1.00 96.94 101 ASP A CA 1
ATOM 754 C C . ASP A 1 101 ? 3.376 -5.136 -18.612 1.00 96.94 101 ASP A C 1
ATOM 756 O O . ASP A 1 101 ? 4.531 -5.054 -19.021 1.00 96.94 101 ASP A O 1
ATOM 760 N N . ARG A 1 102 ? 2.601 -4.052 -18.501 1.00 95.31 102 ARG A N 1
ATOM 761 C CA . ARG A 1 102 ? 2.994 -2.699 -18.931 1.00 95.31 102 ARG A CA 1
ATOM 762 C C . ARG A 1 102 ? 2.816 -1.626 -17.853 1.00 95.31 102 ARG A C 1
ATOM 764 O O . ARG A 1 102 ? 3.240 -0.493 -18.064 1.00 95.31 102 ARG A O 1
ATOM 771 N N . ALA A 1 103 ? 2.189 -1.954 -16.726 1.00 96.75 103 ALA A N 1
ATOM 772 C CA . ALA A 1 103 ? 1.805 -1.014 -15.680 1.00 96.75 103 ALA A CA 1
ATOM 773 C C . ALA A 1 103 ? 2.433 -1.404 -14.342 1.00 96.75 103 ALA A C 1
ATOM 775 O O . ALA A 1 103 ? 2.159 -2.487 -13.818 1.00 96.75 103 ALA A O 1
ATOM 776 N N . TYR A 1 104 ? 3.223 -0.500 -13.769 1.00 96.25 104 TYR A N 1
ATOM 777 C CA . TYR A 1 104 ? 3.712 -0.636 -12.404 1.00 96.25 104 TYR A CA 1
ATOM 778 C C . TYR A 1 104 ? 2.597 -0.289 -11.412 1.00 96.25 104 TYR A C 1
ATOM 780 O O . TYR A 1 104 ? 1.636 0.426 -11.733 1.00 96.25 104 TYR A O 1
ATOM 788 N N . GLY A 1 105 ? 2.691 -0.853 -10.214 1.00 97.12 105 GLY A N 1
ATOM 789 C CA . GLY A 1 105 ? 1.768 -0.541 -9.133 1.00 97.12 105 GLY A CA 1
ATOM 790 C C . GLY A 1 105 ? 1.210 -1.747 -8.413 1.00 97.12 105 GLY A C 1
ATOM 791 O O . GLY A 1 105 ? 1.535 -2.903 -8.686 1.00 97.12 105 GLY A O 1
ATOM 792 N N . VAL A 1 106 ? 0.306 -1.419 -7.502 1.00 98.12 106 VAL A N 1
ATOM 793 C CA . VAL A 1 106 ? -0.406 -2.339 -6.627 1.00 98.12 106 VAL A CA 1
ATOM 794 C C . VAL A 1 106 ? -1.835 -1.824 -6.495 1.00 98.12 106 VAL A C 1
ATOM 796 O O . VAL A 1 106 ? -2.056 -0.614 -6.469 1.00 98.12 106 VAL A O 1
ATOM 799 N N . ASN A 1 107 ? -2.806 -2.725 -6.407 1.00 98.44 107 ASN A N 1
ATOM 800 C CA . ASN A 1 107 ? -4.194 -2.359 -6.157 1.00 98.44 107 ASN A CA 1
ATOM 801 C C . ASN A 1 107 ? -4.570 -2.641 -4.699 1.00 98.44 107 ASN A C 1
ATOM 803 O O . ASN A 1 107 ? -4.190 -3.664 -4.129 1.00 98.44 107 ASN A O 1
ATOM 807 N N . LEU A 1 108 ? -5.327 -1.721 -4.100 1.00 98.56 108 LEU A N 1
ATOM 808 C CA . LEU A 1 108 ? -5.866 -1.859 -2.750 1.00 98.56 108 LEU A CA 1
ATOM 809 C C . LEU A 1 108 ? -7.354 -2.194 -2.835 1.00 98.56 108 LEU A C 1
ATOM 811 O O . LEU A 1 108 ? -8.125 -1.444 -3.434 1.00 98.56 108 LEU A O 1
ATOM 815 N N . HIS A 1 109 ? -7.762 -3.288 -2.198 1.00 97.88 109 HIS A N 1
ATOM 816 C CA . HIS A 1 109 ? -9.155 -3.720 -2.168 1.00 97.88 109 HIS A CA 1
ATOM 817 C C . HIS A 1 109 ? -9.561 -4.135 -0.761 1.00 97.88 109 HIS A C 1
ATOM 819 O O . HIS A 1 109 ? -8.914 -4.977 -0.146 1.00 97.88 109 HIS A O 1
ATOM 825 N N . TRP A 1 110 ? -10.663 -3.591 -0.257 1.00 98.44 110 TRP A N 1
ATOM 826 C CA . TRP A 1 110 ? -11.277 -4.094 0.967 1.00 98.44 110 TRP A CA 1
ATOM 827 C C . TRP A 1 110 ? -12.219 -5.246 0.625 1.00 98.44 110 TRP A C 1
ATOM 829 O O . TRP A 1 110 ? -13.154 -5.072 -0.153 1.00 98.44 110 TRP A O 1
ATOM 839 N N . LEU A 1 111 ? -11.956 -6.426 1.189 1.00 98.25 111 LEU A N 1
ATOM 840 C CA . LEU A 1 111 ? -12.815 -7.608 1.042 1.00 98.25 111 LEU A CA 1
ATOM 841 C C . LEU A 1 111 ? -13.950 -7.615 2.078 1.00 98.25 111 LEU A C 1
ATOM 843 O O . LEU A 1 111 ? -15.006 -8.195 1.845 1.00 98.25 111 LEU A O 1
ATOM 847 N N . SER A 1 112 ? -13.719 -6.960 3.214 1.00 98.44 112 SER A N 1
ATOM 848 C CA . SER A 1 112 ? -14.667 -6.693 4.300 1.00 98.44 112 SER A CA 1
ATOM 849 C C . SER A 1 112 ? -14.174 -5.477 5.093 1.00 98.44 112 SER A C 1
ATOM 851 O O . SER A 1 112 ? -13.099 -4.944 4.809 1.00 98.44 112 SER A O 1
ATOM 853 N N . ASP A 1 113 ? -14.915 -5.051 6.117 1.00 98.06 113 ASP A N 1
ATOM 854 C CA . ASP A 1 113 ? -14.503 -3.961 7.018 1.00 98.06 113 ASP A CA 1
ATOM 855 C C . ASP A 1 113 ? -13.126 -4.195 7.659 1.00 98.06 113 ASP A C 1
ATOM 857 O O . ASP A 1 113 ? -12.356 -3.260 7.886 1.00 98.06 113 ASP A O 1
ATOM 861 N N . ASP A 1 114 ? -12.788 -5.451 7.934 1.00 98.12 114 ASP A N 1
ATOM 862 C CA . ASP A 1 114 ? -11.587 -5.876 8.647 1.00 98.12 114 ASP A CA 1
ATOM 863 C C . ASP A 1 114 ? -10.543 -6.562 7.752 1.00 98.12 114 ASP A C 1
ATOM 86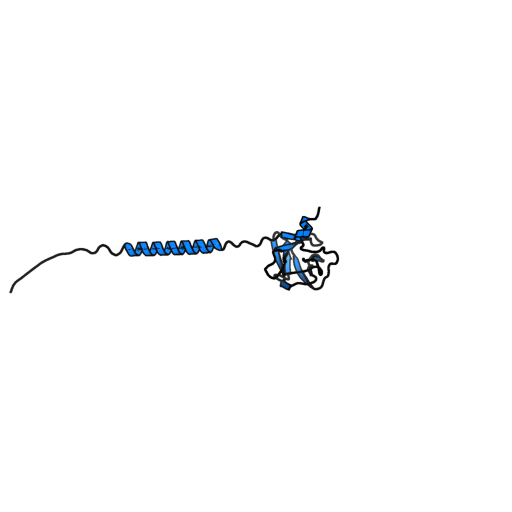5 O O . ASP A 1 114 ? -9.573 -7.106 8.277 1.00 98.12 114 ASP A O 1
ATOM 869 N N . HIS A 1 115 ? -10.713 -6.588 6.427 1.00 98.69 115 HIS A N 1
ATOM 870 C CA . HIS A 1 115 ? -9.816 -7.337 5.541 1.00 98.69 115 HIS A CA 1
ATOM 871 C C . HIS A 1 115 ? -9.381 -6.504 4.337 1.00 98.69 115 HIS A C 1
ATOM 873 O O . HIS A 1 115 ? -10.127 -6.321 3.375 1.00 98.69 115 HIS A O 1
ATOM 879 N N . LEU A 1 116 ? -8.128 -6.054 4.382 1.00 98.81 116 LEU A N 1
ATOM 880 C CA . LEU A 1 116 ? -7.440 -5.408 3.273 1.00 98.81 116 LEU A CA 1
ATOM 881 C C . LEU A 1 116 ? -6.703 -6.448 2.423 1.00 98.81 116 LEU A C 1
ATOM 883 O O . LEU A 1 116 ? -5.860 -7.200 2.919 1.00 98.81 116 LEU A O 1
ATOM 887 N N . SER A 1 117 ? -6.980 -6.438 1.127 1.00 98.69 117 SER A N 1
ATOM 888 C CA . SER A 1 117 ? -6.225 -7.151 0.111 1.00 98.69 117 SER A CA 1
ATOM 889 C C . SER A 1 117 ? -5.330 -6.203 -0.677 1.00 98.69 117 SER A C 1
ATOM 891 O O . SER A 1 117 ? -5.746 -5.118 -1.088 1.00 98.69 117 SER A O 1
ATOM 893 N N . ILE A 1 118 ? -4.091 -6.641 -0.869 1.00 98.69 118 ILE A N 1
ATOM 894 C CA . ILE A 1 118 ? -3.048 -5.970 -1.634 1.00 98.69 118 ILE A CA 1
ATOM 895 C C . ILE A 1 118 ? -2.777 -6.840 -2.862 1.00 98.69 118 ILE A C 1
ATOM 897 O O . ILE A 1 118 ? -2.157 -7.904 -2.758 1.00 98.69 118 ILE A O 1
ATOM 901 N N . ASP A 1 119 ? -3.267 -6.395 -4.014 1.00 98.50 119 ASP A N 1
ATOM 902 C CA . ASP A 1 119 ? -3.340 -7.196 -5.233 1.00 98.50 119 ASP A CA 1
ATOM 903 C C . ASP A 1 119 ? -2.291 -6.722 -6.247 1.00 98.50 119 ASP A C 1
ATOM 905 O O . ASP A 1 119 ? -2.160 -5.526 -6.523 1.00 98.50 119 ASP A O 1
ATOM 909 N N . TYR A 1 120 ? -1.535 -7.664 -6.808 1.00 98.50 120 TYR A N 1
ATOM 910 C CA . TYR A 1 120 ? -0.518 -7.399 -7.826 1.00 98.50 120 TYR A CA 1
ATOM 911 C C . TYR A 1 120 ? -0.389 -8.580 -8.792 1.00 98.50 120 TYR A C 1
ATOM 913 O O . TYR A 1 120 ? -0.690 -9.726 -8.451 1.00 98.50 120 TYR A O 1
ATOM 921 N N . PHE A 1 121 ? 0.079 -8.304 -10.009 1.00 98.44 121 PHE A N 1
ATOM 922 C CA . PHE A 1 121 ? 0.278 -9.313 -11.045 1.00 98.44 121 PHE A CA 1
ATOM 923 C C . PHE A 1 121 ? 1.607 -10.050 -10.865 1.00 98.44 121 PHE A C 1
ATOM 925 O O . PHE A 1 121 ? 1.631 -11.277 -10.836 1.00 98.44 121 PHE A O 1
ATOM 932 N N . THR A 1 122 ? 2.701 -9.305 -10.720 1.00 97.88 122 THR A N 1
ATOM 933 C CA . THR A 1 122 ? 4.037 -9.835 -10.422 1.00 97.88 122 THR A CA 1
ATOM 934 C C . THR A 1 122 ? 4.821 -8.821 -9.593 1.00 97.88 122 THR A C 1
ATOM 936 O O . THR A 1 122 ? 4.469 -7.643 -9.558 1.00 97.88 122 THR A O 1
ATOM 939 N N . THR A 1 123 ? 5.861 -9.268 -8.898 1.00 96.88 123 THR A N 1
ATOM 940 C CA . THR A 1 123 ? 6.766 -8.412 -8.123 1.00 96.88 123 THR A CA 1
ATOM 941 C C . THR A 1 123 ? 8.153 -9.042 -8.076 1.00 96.88 123 THR A C 1
ATOM 943 O O . THR A 1 123 ? 8.280 -10.264 -8.162 1.00 96.88 123 THR A O 1
ATOM 946 N N . GLN A 1 124 ? 9.199 -8.231 -7.916 1.00 96.06 124 GLN A N 1
ATOM 947 C CA . GLN A 1 124 ? 10.554 -8.757 -7.726 1.00 96.06 124 GLN A CA 1
ATOM 948 C C . GLN A 1 124 ? 10.775 -9.221 -6.288 1.00 96.06 124 GLN A C 1
ATOM 950 O O . GLN A 1 124 ? 11.434 -10.230 -6.043 1.00 96.06 124 GLN A O 1
ATOM 955 N N . SER A 1 125 ? 10.240 -8.473 -5.323 1.00 95.31 125 SER A N 1
ATOM 956 C CA . SER A 1 125 ? 10.287 -8.861 -3.920 1.00 95.31 125 SER A CA 1
ATOM 957 C C . SER A 1 125 ? 9.092 -8.320 -3.151 1.00 95.31 125 SER A C 1
ATOM 959 O O . SER A 1 125 ? 8.398 -7.400 -3.595 1.00 95.31 125 SER A O 1
ATOM 961 N N . VAL A 1 126 ? 8.835 -8.935 -2.002 1.00 96.75 126 VAL A N 1
ATOM 962 C CA . VAL A 1 126 ? 7.742 -8.564 -1.116 1.00 96.75 126 VAL A CA 1
ATOM 963 C C . VAL A 1 126 ? 8.172 -8.726 0.331 1.00 96.75 126 VAL A C 1
ATOM 965 O O . VAL A 1 126 ? 8.749 -9.746 0.713 1.00 96.75 126 VAL A O 1
ATOM 968 N N . ARG A 1 127 ? 7.880 -7.717 1.147 1.00 96.94 127 ARG A N 1
ATOM 969 C CA . ARG A 1 127 ? 8.110 -7.726 2.589 1.00 96.94 127 ARG A CA 1
ATOM 970 C C . ARG A 1 127 ? 6.799 -7.411 3.290 1.00 96.94 127 ARG A C 1
ATOM 972 O O . ARG A 1 127 ? 6.272 -6.309 3.185 1.00 96.94 127 ARG A O 1
ATOM 979 N N . VAL A 1 128 ? 6.286 -8.383 4.037 1.00 97.19 128 VAL A N 1
ATOM 980 C CA . VAL A 1 128 ? 5.137 -8.176 4.925 1.00 97.19 128 VAL A CA 1
ATOM 981 C C . VAL A 1 128 ? 5.667 -7.705 6.269 1.00 97.19 128 VAL A C 1
ATOM 983 O O . VAL A 1 128 ? 6.395 -8.436 6.936 1.00 97.19 128 VAL A O 1
ATOM 986 N N . MET A 1 129 ? 5.328 -6.477 6.650 1.00 97.56 129 MET A N 1
ATOM 987 C CA . MET A 1 129 ? 5.739 -5.889 7.926 1.00 97.56 129 MET A CA 1
ATOM 988 C C . MET A 1 129 ? 4.754 -6.279 9.029 1.00 97.56 129 MET A C 1
ATOM 990 O O . MET A 1 129 ? 5.164 -6.674 10.117 1.00 97.56 129 MET A O 1
ATOM 994 N N . MET A 1 130 ? 3.453 -6.216 8.726 1.00 96.88 130 MET A N 1
ATOM 995 C CA . MET A 1 130 ? 2.372 -6.587 9.637 1.00 96.88 130 MET A CA 1
ATOM 996 C C . MET A 1 130 ? 1.225 -7.226 8.849 1.00 96.88 130 MET A C 1
ATOM 998 O O . MET A 1 130 ? 0.624 -6.590 7.989 1.00 96.88 130 MET A O 1
ATOM 1002 N N . SER A 1 131 ? 0.887 -8.480 9.157 1.00 97.25 131 SER A N 1
ATOM 1003 C CA . SER A 1 131 ? -0.277 -9.168 8.569 1.00 97.25 131 SER A CA 1
ATOM 1004 C C . SER A 1 131 ? -1.582 -8.900 9.328 1.00 97.25 131 SER A C 1
ATOM 1006 O O . SER A 1 131 ? -2.669 -9.215 8.841 1.00 97.25 131 SER A O 1
ATOM 1008 N N . ARG A 1 132 ? -1.478 -8.333 10.536 1.00 97.88 132 ARG A N 1
ATOM 1009 C CA . ARG A 1 132 ? -2.590 -7.905 11.387 1.00 97.88 132 ARG A CA 1
ATOM 1010 C C . ARG A 1 132 ? -2.225 -6.589 12.057 1.00 97.88 132 ARG A C 1
ATOM 1012 O O . ARG A 1 132 ? -1.129 -6.474 12.599 1.00 97.88 132 ARG A O 1
ATOM 1019 N N . VAL A 1 133 ? -3.136 -5.627 12.025 1.00 97.56 133 VAL A N 1
ATOM 1020 C CA . VAL A 1 133 ? -2.933 -4.285 12.578 1.00 97.56 133 VAL A CA 1
ATOM 1021 C C . VAL A 1 133 ? -4.189 -3.820 13.305 1.00 97.56 133 VAL A C 1
ATOM 1023 O O . VAL A 1 133 ? -5.291 -4.008 12.805 1.00 97.56 133 VAL A O 1
ATOM 1026 N N . GLU A 1 134 ? -4.035 -3.235 14.489 1.00 97.75 134 GLU A N 1
ATOM 1027 C CA . GLU A 1 134 ? -5.142 -2.591 15.199 1.00 97.75 134 GLU A CA 1
ATOM 1028 C C . GLU A 1 134 ? -5.409 -1.204 14.603 1.00 97.75 134 GLU A C 1
ATOM 1030 O O . GLU A 1 134 ? -4.535 -0.342 14.628 1.00 97.75 134 GLU A O 1
ATOM 1035 N N . ALA A 1 135 ? -6.602 -0.999 14.046 1.00 97.38 135 ALA A N 1
ATOM 1036 C CA . ALA A 1 135 ? -7.022 0.257 13.437 1.00 97.38 135 ALA A CA 1
ATOM 1037 C C . ALA A 1 135 ? -8.552 0.389 13.447 1.00 97.38 135 ALA A C 1
ATOM 1039 O O . ALA A 1 135 ? -9.272 -0.570 13.163 1.00 97.38 135 ALA A O 1
ATOM 1040 N N . GLY A 1 136 ? -9.060 1.587 13.741 1.00 95.31 136 GLY A N 1
ATOM 1041 C CA . GLY A 1 136 ? -10.498 1.863 13.785 1.00 95.31 136 GLY A CA 1
ATOM 1042 C C . GLY A 1 136 ? -11.221 1.072 14.880 1.00 95.31 136 GLY A C 1
ATOM 1043 O O . GLY A 1 136 ? -12.370 0.668 14.686 1.00 95.31 136 GLY A O 1
ATOM 1044 N N . GLY A 1 137 ? -10.534 0.778 15.990 1.00 95.81 137 GLY A N 1
ATOM 1045 C CA . GLY A 1 137 ? -11.058 -0.044 17.085 1.00 95.81 137 GLY A CA 1
ATOM 1046 C C . GLY A 1 137 ? -11.223 -1.538 16.766 1.00 95.81 137 GLY A C 1
ATOM 1047 O O . GLY A 1 137 ? -11.953 -2.229 17.475 1.00 95.81 137 GLY A O 1
ATOM 1048 N N . ARG A 1 138 ? -10.579 -2.055 15.709 1.00 96.88 138 ARG A N 1
ATOM 1049 C CA . ARG A 1 138 ? -10.597 -3.481 15.337 1.00 96.88 138 ARG A CA 1
ATOM 1050 C C . ARG A 1 138 ? -9.239 -3.971 14.847 1.00 96.88 138 ARG A C 1
ATOM 1052 O O . ARG A 1 138 ? -8.366 -3.180 14.509 1.00 96.88 138 ARG A O 1
ATOM 1059 N N . VAL A 1 139 ? -9.085 -5.289 14.745 1.00 98.25 139 VAL A N 1
ATOM 1060 C CA . VAL A 1 139 ? -7.944 -5.899 14.055 1.00 98.25 139 VAL A CA 1
ATOM 1061 C C . VAL A 1 139 ? -8.259 -5.997 12.567 1.00 98.25 139 VAL A C 1
ATOM 1063 O O . VAL A 1 139 ? -9.172 -6.716 12.172 1.00 98.25 139 VAL A O 1
ATOM 1066 N N . VAL A 1 140 ? -7.475 -5.312 11.744 1.00 98.50 140 VAL A N 1
ATOM 1067 C CA . VAL A 1 140 ? -7.490 -5.435 10.288 1.00 98.50 140 VAL A CA 1
ATOM 1068 C C . VAL A 1 140 ? -6.488 -6.499 9.857 1.00 98.50 140 VAL A C 1
ATOM 1070 O O . VAL A 1 140 ? -5.308 -6.448 10.206 1.00 98.50 140 VAL A O 1
ATOM 1073 N N . ARG A 1 141 ? -6.959 -7.467 9.074 1.00 98.62 141 ARG A N 1
ATOM 1074 C CA . ARG A 1 141 ? -6.155 -8.484 8.397 1.00 98.62 141 ARG A CA 1
ATOM 1075 C C . ARG A 1 141 ? -5.656 -7.936 7.066 1.00 98.62 141 ARG A C 1
ATOM 1077 O O . ARG A 1 141 ? -6.430 -7.382 6.290 1.00 98.62 141 ARG A O 1
ATOM 1084 N N . VAL A 1 142 ? -4.372 -8.137 6.796 1.00 98.56 142 VAL A N 1
ATOM 1085 C CA . VAL A 1 142 ? -3.714 -7.729 5.554 1.00 98.56 142 VAL A CA 1
ATOM 1086 C C . VAL A 1 142 ? -3.282 -8.980 4.803 1.00 98.56 142 VAL A C 1
ATOM 1088 O O . VAL A 1 142 ? -2.501 -9.783 5.318 1.00 98.56 142 VAL A O 1
ATOM 1091 N N . SER A 1 143 ? -3.790 -9.156 3.585 1.00 98.19 143 SER A N 1
ATOM 1092 C CA . SER A 1 143 ? -3.409 -10.257 2.696 1.00 98.19 143 SER A CA 1
ATOM 1093 C C . SER A 1 143 ? -2.811 -9.747 1.399 1.00 98.19 143 SER A C 1
ATOM 1095 O O . SER A 1 143 ? -3.246 -8.734 0.862 1.00 98.19 143 SER A O 1
ATOM 1097 N N . LEU A 1 144 ? -1.856 -10.500 0.864 1.00 98.25 144 LEU A N 1
ATOM 1098 C CA . LEU A 1 144 ? -1.228 -10.222 -0.417 1.00 98.25 144 LEU A CA 1
ATOM 1099 C C . LEU A 1 144 ? -1.693 -11.256 -1.438 1.00 98.25 144 LEU A C 1
ATOM 1101 O O . LEU A 1 144 ? -1.616 -12.457 -1.172 1.00 98.25 144 LEU A O 1
ATOM 1105 N N . ARG A 1 145 ? -2.163 -10.799 -2.600 1.00 98.12 145 ARG A N 1
ATOM 1106 C CA . ARG A 1 145 ? -2.639 -11.666 -3.683 1.00 98.12 145 ARG A CA 1
ATOM 1107 C C . ARG A 1 145 ? -1.782 -11.456 -4.925 1.00 98.12 145 ARG A C 1
ATOM 1109 O O . ARG A 1 145 ? -1.876 -10.431 -5.592 1.00 98.12 145 ARG A O 1
ATOM 1116 N N . ASN A 1 146 ? -0.949 -12.453 -5.206 1.00 97.75 146 ASN A N 1
ATOM 1117 C CA . ASN A 1 146 ? -0.101 -12.514 -6.393 1.00 97.75 146 ASN A CA 1
ATOM 1118 C C . ASN A 1 146 ? -0.887 -13.035 -7.612 1.00 97.75 146 ASN A C 1
ATOM 1120 O O . ASN A 1 146 ? -1.830 -13.813 -7.454 1.00 97.75 146 ASN A O 1
ATOM 1124 N N . GLY A 1 147 ? -0.466 -12.663 -8.821 1.00 98.00 147 GLY A N 1
ATOM 1125 C CA . GLY A 1 147 ? -1.061 -13.111 -10.081 1.00 98.00 147 GLY A CA 1
ATOM 1126 C C . GLY A 1 147 ? -2.355 -12.392 -10.468 1.00 98.00 147 GLY A C 1
ATOM 1127 O O . GLY A 1 147 ? -2.999 -12.783 -11.442 1.00 98.00 147 GLY A O 1
ATOM 1128 N N . ILE A 1 148 ? -2.747 -11.340 -9.744 1.00 98.19 148 ILE A N 1
ATOM 1129 C CA . ILE A 1 148 ? -3.953 -10.565 -10.043 1.00 98.19 148 ILE A CA 1
ATOM 1130 C C . ILE A 1 148 ? -3.637 -9.544 -11.134 1.00 98.19 148 ILE A C 1
ATOM 1132 O O . ILE A 1 148 ? -2.980 -8.533 -10.896 1.00 98.19 148 ILE A O 1
ATOM 1136 N N . ARG A 1 149 ? -4.108 -9.826 -12.350 1.00 98.12 149 ARG A N 1
ATOM 1137 C CA . ARG A 1 149 ? -3.951 -8.943 -13.507 1.00 98.12 149 ARG A CA 1
ATOM 1138 C C . ARG A 1 149 ? -5.050 -7.883 -13.548 1.00 98.12 149 ARG A C 1
ATOM 1140 O O . ARG A 1 149 ? -6.230 -8.211 -13.624 1.00 98.12 149 ARG A O 1
ATOM 1147 N N . ASP A 1 150 ? -4.642 -6.623 -13.605 1.00 97.56 150 ASP A N 1
ATOM 1148 C CA . ASP A 1 150 ? -5.507 -5.470 -13.839 1.00 97.56 150 ASP A CA 1
ATOM 1149 C C . ASP A 1 150 ? -5.400 -5.020 -15.302 1.00 97.56 150 ASP A C 1
ATOM 1151 O O . ASP A 1 150 ? -4.438 -4.366 -15.719 1.00 97.56 150 ASP A O 1
ATOM 1155 N N . ASN A 1 151 ? -6.398 -5.380 -16.108 1.00 96.56 151 ASN A N 1
ATOM 1156 C CA . ASN A 1 151 ? -6.435 -5.014 -17.527 1.00 96.56 151 ASN A CA 1
ATOM 1157 C C . ASN A 1 151 ? -6.717 -3.520 -17.757 1.00 96.56 151 ASN A C 1
ATOM 1159 O O . ASN A 1 151 ? -6.437 -3.012 -18.842 1.00 96.56 151 ASN A O 1
ATOM 1163 N N . ASN A 1 152 ? -7.223 -2.814 -16.743 1.00 94.94 152 ASN A N 1
ATOM 1164 C CA . ASN A 1 152 ? -7.544 -1.391 -16.823 1.00 94.94 152 ASN A CA 1
ATOM 1165 C C . ASN A 1 152 ? -6.355 -0.508 -16.415 1.00 94.94 152 ASN A C 1
ATOM 1167 O O . ASN A 1 152 ? -6.371 0.697 -16.659 1.00 94.94 152 ASN A O 1
ATOM 1171 N N . ALA A 1 153 ? -5.304 -1.091 -15.829 1.00 94.94 153 ALA A N 1
ATOM 1172 C CA . ALA A 1 153 ? -4.094 -0.364 -15.479 1.00 94.94 153 ALA A CA 1
ATOM 1173 C C . ALA A 1 153 ? -3.379 0.190 -16.728 1.00 94.94 153 ALA A C 1
ATOM 1175 O O . ALA A 1 153 ? -2.976 -0.551 -17.638 1.00 94.94 153 ALA A O 1
ATOM 1176 N N . LEU A 1 154 ? -3.213 1.514 -16.748 1.00 93.56 154 LEU A N 1
ATOM 1177 C CA . LEU A 1 154 ? -2.493 2.246 -17.787 1.00 93.56 154 LEU A CA 1
ATOM 1178 C C . LEU A 1 154 ? -0.970 2.021 -17.684 1.00 93.56 154 LEU A C 1
ATOM 1180 O O . LEU A 1 154 ? -0.472 1.792 -16.580 1.00 93.56 154 LEU A O 1
ATOM 1184 N N . PRO A 1 155 ? -0.221 2.064 -18.805 1.00 93.31 155 PRO A N 1
ATOM 1185 C CA . PRO A 1 155 ? 1.220 1.816 -18.804 1.00 93.31 155 PRO A CA 1
ATOM 1186 C C . PRO A 1 155 ? 2.035 2.828 -17.998 1.00 93.31 155 PRO A C 1
ATOM 1188 O O . PRO A 1 155 ? 1.794 4.022 -18.103 1.00 93.31 155 PRO A O 1
ATOM 1191 N N . GLY A 1 156 ? 3.071 2.371 -17.292 1.00 91.62 156 GLY A N 1
ATOM 1192 C CA . GLY A 1 156 ? 3.947 3.231 -16.481 1.00 91.62 156 GLY A CA 1
ATOM 1193 C C . GLY A 1 156 ? 3.649 3.189 -14.978 1.00 91.62 156 GLY A C 1
ATOM 1194 O O . GLY A 1 156 ? 2.987 2.266 -14.501 1.00 91.62 156 GLY A O 1
ATOM 1195 N N . GLY A 1 157 ? 4.205 4.148 -14.229 1.00 90.88 157 GLY A N 1
ATOM 1196 C CA . GLY A 1 157 ? 4.040 4.281 -12.772 1.00 90.88 157 GLY A CA 1
ATOM 1197 C C . GLY A 1 157 ? 2.663 4.810 -12.365 1.00 90.88 157 GLY A C 1
ATOM 1198 O O . GLY A 1 157 ? 1.932 5.378 -13.180 1.00 90.88 157 GLY A O 1
ATOM 1199 N N . MET A 1 158 ? 2.286 4.644 -11.098 1.00 94.12 158 MET A N 1
ATOM 1200 C CA . MET A 1 158 ? 1.002 5.148 -10.602 1.00 94.12 158 MET A CA 1
ATOM 1201 C C . MET A 1 158 ? 1.032 6.664 -10.393 1.00 94.12 158 MET A C 1
ATOM 1203 O O . MET A 1 158 ? 0.046 7.330 -10.711 1.00 94.12 158 MET A O 1
ATOM 1207 N N . LEU A 1 159 ? 2.166 7.222 -9.947 1.00 90.56 159 LEU A N 1
ATOM 1208 C CA . LEU A 1 159 ? 2.302 8.667 -9.736 1.00 90.56 159 LEU A CA 1
ATOM 1209 C C . LEU A 1 159 ? 2.123 9.454 -11.036 1.00 90.56 159 LEU A C 1
ATOM 1211 O O . LEU A 1 159 ? 1.443 10.478 -11.056 1.00 90.56 159 LEU A O 1
ATOM 1215 N N . PHE A 1 160 ? 2.695 8.947 -12.130 1.00 86.56 160 PHE A N 1
ATOM 1216 C CA . PHE A 1 160 ? 2.572 9.555 -13.453 1.00 86.56 160 PHE A CA 1
ATOM 1217 C C . PHE A 1 160 ? 1.105 9.733 -13.867 1.00 86.56 160 PHE A C 1
ATOM 1219 O O . PHE A 1 160 ? 0.721 10.806 -14.320 1.00 86.56 160 PHE A O 1
ATOM 1226 N N . HIS A 1 161 ? 0.266 8.715 -13.656 1.00 84.62 161 HIS A N 1
ATOM 1227 C CA . HIS A 1 161 ? -1.153 8.790 -14.011 1.00 84.62 161 HIS A CA 1
ATOM 1228 C C . HIS A 1 161 ? -1.946 9.742 -13.122 1.00 84.62 161 HIS A C 1
ATOM 1230 O O . HIS A 1 161 ? -2.840 10.421 -13.617 1.00 84.62 161 HIS A O 1
ATOM 1236 N N . LEU A 1 162 ? -1.616 9.830 -11.832 1.00 85.12 162 LEU A N 1
ATOM 1237 C CA . LEU A 1 162 ? -2.269 10.793 -10.945 1.00 85.12 162 LEU A CA 1
ATOM 1238 C C . LEU A 1 162 ? -1.982 12.237 -11.333 1.00 85.12 162 LEU A C 1
ATOM 1240 O O . LEU A 1 162 ? -2.869 13.074 -11.251 1.00 85.12 162 LEU A O 1
ATOM 1244 N N . GLN A 1 163 ? -0.763 12.525 -11.782 1.00 87.00 163 GLN A N 1
ATOM 1245 C CA . GLN A 1 163 ? -0.384 13.866 -12.230 1.00 87.00 163 GLN A CA 1
ATOM 1246 C C . GLN A 1 163 ? -1.027 14.258 -13.569 1.00 87.00 163 GLN A C 1
ATOM 1248 O O . GLN A 1 163 ? -1.014 15.432 -13.928 1.00 87.00 163 GLN A O 1
ATOM 1253 N N . GLN A 1 164 ? -1.566 13.288 -14.312 1.00 80.19 164 GLN A N 1
ATOM 1254 C CA . GLN A 1 164 ? -2.253 13.499 -15.587 1.00 80.19 164 GLN A CA 1
ATOM 1255 C C . GLN A 1 164 ? -3.779 13.467 -15.477 1.00 80.19 164 GLN A C 1
ATOM 1257 O O . GLN A 1 164 ? -4.457 13.762 -16.463 1.00 80.19 164 GLN A O 1
ATOM 1262 N N . ALA A 1 165 ? -4.325 13.088 -14.321 1.00 71.69 165 ALA A N 1
ATOM 1263 C CA . ALA A 1 165 ? -5.757 13.158 -14.088 1.00 71.69 165 ALA A CA 1
ATOM 1264 C C . ALA A 1 165 ? -6.198 14.641 -14.074 1.00 71.69 165 ALA A C 1
ATOM 1266 O O . ALA A 1 165 ? -5.508 15.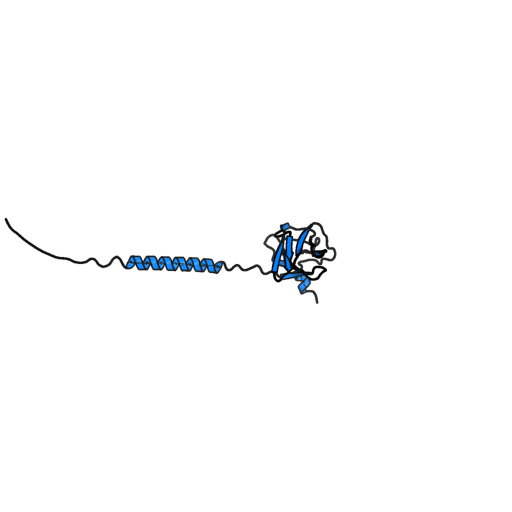453 -13.454 1.00 71.69 165 ALA A O 1
ATOM 1267 N N . PRO A 1 166 ? -7.281 15.003 -14.789 1.00 49.12 166 PRO A N 1
ATOM 1268 C CA . PRO A 1 166 ? -7.775 16.379 -14.868 1.00 49.12 166 PRO A CA 1
ATOM 1269 C C . PRO A 1 166 ? -8.312 16.911 -13.534 1.00 49.12 166 PRO A C 1
ATOM 1271 O O . PRO A 1 166 ? -8.796 16.097 -12.713 1.00 49.12 166 PRO A O 1
#

Foldseek 3Di:
DDDDDDDDDDDDDDDPPPVVVVVVVVVVVVVVVVVVVVVVPPPPDFDWDWQDKDAFPVRAKIKTKTWGCADPVARIKIWIWMDAPNDIGTFKIFTNFAQAPFAHDWDWDHPHNQEIEIETQDTPDMDGPHQWDCHSNDIHGYYYHYRNHDPPGDGDYSVVVVVVDD

Radius of gyration: 32.13 Å; chains: 1; bounding box: 106×39×80 Å

Sequence (166 aa):
MVTSTEKVSAAKSGSRSRHLNLTFAILVLVAAVVLAVAVRFEHHKPKRDEVSRATSPDGKVTAVLYELPGNAKTSFDYQVAVIGDGKTQEVAELSGAMRNDRAYGVNLHWLSDDHLSIDYFTTQSVRVMMSRVEAGGRVVRVSLRNGIRDNNALPGGMLFHLQQAP